Protein AF-A0A7W5JYJ9-F1 (afdb_monomer_lite)

Organism: NCBI:txid53388

Sequence (52 aa):
MAKVGAVVRRGEDYGVVTTVNDKKFDEVEVEWDDGSTEWVKVADLEWIVSHE

Secondary structure (DSSP, 8-state):
---TT-EEEETTEEEEEEEE-TT-TTEEEEEETTS-EEEEEGGG-EEE----

Radius of gyration: 10.13 Å; chains: 1; bounding box: 27×23×26 Å

Foldseek 3Di:
DDDFQWWKDADPWIWTFHAQDPPDNQWTWTQTPVRDIDIDGPVRIDTPDDDD

Structure (mmCIF, N/CA/C/O backbone):
data_AF-A0A7W5JYJ9-F1
#
_entry.id   AF-A0A7W5JYJ9-F1
#
loop_
_atom_site.group_PDB
_atom_site.id
_atom_site.type_symbol
_atom_site.label_atom_id
_atom_site.label_alt_id
_atom_site.label_comp_id
_atom_site.label_asym_id
_atom_site.label_entity_id
_atom_site.label_seq_id
_atom_site.pdbx_PDB_ins_code
_atom_site.Cartn_x
_atom_site.Cartn_y
_atom_site.Cartn_z
_atom_site.occupancy
_atom_site.B_iso_or_equiv
_atom_site.auth_seq_id
_atom_site.auth_comp_id
_atom_site.auth_asym_id
_atom_site.auth_atom_id
_atom_site.pdbx_PDB_model_num
ATOM 1 N N . MET A 1 1 ? -6.186 -0.085 -14.501 1.00 63.72 1 MET A N 1
ATOM 2 C CA . MET A 1 1 ? -7.101 0.277 -13.397 1.00 63.72 1 MET A CA 1
ATOM 3 C C . MET A 1 1 ? -6.594 -0.419 -12.153 1.00 63.72 1 MET A C 1
ATOM 5 O O . MET A 1 1 ? -6.310 -1.608 -12.242 1.00 63.72 1 MET A O 1
ATOM 9 N N . ALA A 1 2 ? -6.418 0.320 -11.058 1.00 72.31 2 ALA A N 1
ATOM 10 C CA . ALA A 1 2 ? -6.015 -0.245 -9.777 1.00 72.31 2 ALA A CA 1
ATOM 11 C C . ALA A 1 2 ? -6.996 -1.341 -9.340 1.00 72.31 2 ALA A C 1
ATOM 13 O O . ALA A 1 2 ? -8.207 -1.172 -9.482 1.00 72.31 2 ALA A O 1
ATOM 14 N N . LYS A 1 3 ? -6.481 -2.463 -8.835 1.00 82.00 3 LYS A N 1
ATOM 15 C CA . LYS A 1 3 ? -7.290 -3.592 -8.366 1.00 82.00 3 LYS A CA 1
ATOM 16 C C . LYS A 1 3 ? -6.804 -4.007 -6.984 1.00 82.00 3 LYS A C 1
ATOM 18 O O . LYS A 1 3 ? -5.601 -4.082 -6.761 1.00 82.00 3 LYS A O 1
ATOM 23 N N . VAL A 1 4 ? -7.738 -4.307 -6.086 1.00 88.25 4 VAL A N 1
ATOM 24 C CA . VAL A 1 4 ? -7.416 -4.941 -4.801 1.00 88.25 4 VAL A CA 1
ATOM 25 C C . VAL A 1 4 ? -6.711 -6.278 -5.055 1.00 88.25 4 VAL A C 1
ATOM 27 O O . VAL A 1 4 ? -7.120 -7.043 -5.932 1.00 88.25 4 VAL A O 1
ATOM 30 N N . GLY A 1 5 ? -5.637 -6.531 -4.312 1.00 87.94 5 GLY A N 1
ATOM 31 C CA . GLY A 1 5 ? -4.741 -7.674 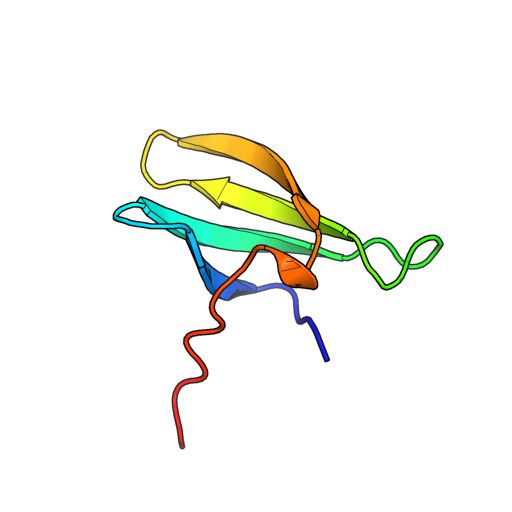-4.479 1.00 87.94 5 GLY A CA 1
ATOM 32 C C . GLY A 1 5 ? -3.654 -7.478 -5.539 1.00 87.94 5 GLY A C 1
ATOM 33 O O . GLY A 1 5 ? -2.880 -8.398 -5.781 1.00 87.94 5 GLY A O 1
ATOM 34 N N . ALA A 1 6 ? -3.582 -6.313 -6.190 1.00 89.50 6 ALA A N 1
ATOM 35 C CA . ALA A 1 6 ? -2.466 -6.002 -7.075 1.00 89.50 6 ALA A CA 1
ATOM 36 C C . ALA A 1 6 ? -1.191 -5.754 -6.26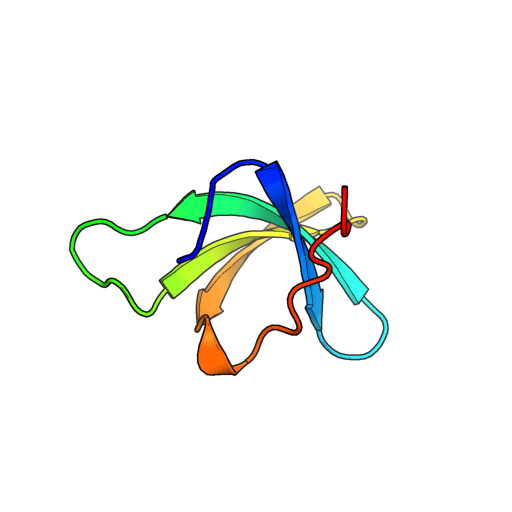5 1.00 89.50 6 ALA A C 1
ATOM 38 O O . ALA A 1 6 ? -1.219 -5.035 -5.264 1.00 89.50 6 ALA A O 1
ATOM 39 N N . VAL A 1 7 ? -0.077 -6.310 -6.737 1.00 91.56 7 VAL A N 1
ATOM 40 C CA . VAL A 1 7 ? 1.245 -6.036 -6.177 1.00 91.56 7 VAL A CA 1
ATOM 41 C C . VAL A 1 7 ? 1.781 -4.753 -6.802 1.00 91.56 7 VAL A C 1
ATOM 43 O O . VAL A 1 7 ? 1.803 -4.589 -8.027 1.00 91.56 7 VAL A O 1
ATOM 46 N N . VAL A 1 8 ? 2.200 -3.838 -5.944 1.00 92.06 8 VAL A N 1
ATOM 47 C CA . VAL A 1 8 ? 2.780 -2.550 -6.306 1.00 92.06 8 VAL A CA 1
ATOM 48 C C . VAL A 1 8 ? 4.161 -2.418 -5.685 1.00 92.06 8 VAL A C 1
ATOM 50 O O . VAL A 1 8 ? 4.510 -3.109 -4.727 1.00 92.06 8 VAL A O 1
ATOM 53 N N . ARG A 1 9 ? 4.960 -1.522 -6.249 1.00 92.94 9 ARG A N 1
ATOM 54 C CA . ARG A 1 9 ? 6.300 -1.206 -5.774 1.00 92.94 9 ARG A CA 1
ATOM 55 C C . ARG A 1 9 ? 6.468 0.304 -5.661 1.00 92.94 9 ARG A C 1
ATOM 57 O O . ARG A 1 9 ? 5.949 1.049 -6.492 1.00 92.94 9 ARG A O 1
ATOM 64 N N . ARG A 1 10 ? 7.210 0.744 -4.646 1.00 90.50 10 ARG A N 1
ATOM 65 C CA . ARG A 1 10 ? 7.641 2.134 -4.471 1.00 90.50 10 ARG A CA 1
ATOM 66 C C . ARG A 1 10 ? 9.123 2.151 -4.117 1.00 90.50 10 ARG A C 1
ATOM 68 O O . ARG A 1 10 ? 9.497 1.888 -2.981 1.00 90.50 10 ARG A O 1
ATOM 75 N N . GLY A 1 11 ? 9.979 2.467 -5.088 1.00 88.75 11 GLY A N 1
ATOM 76 C CA . GLY A 1 11 ? 11.428 2.455 -4.868 1.00 88.75 11 GLY A CA 1
ATOM 77 C C . GLY A 1 11 ? 11.952 1.030 -4.677 1.00 88.75 11 GLY A C 1
ATOM 78 O O . GLY A 1 11 ? 11.964 0.251 -5.626 1.00 88.75 11 GLY A O 1
ATOM 79 N N . GLU A 1 12 ? 12.408 0.673 -3.479 1.00 88.06 12 GLU A N 1
ATOM 80 C CA . GLU A 1 12 ? 12.868 -0.691 -3.153 1.00 88.06 12 GLU A CA 1
ATOM 81 C C . GLU A 1 12 ? 11.812 -1.516 -2.400 1.00 88.06 12 GLU A C 1
ATOM 83 O O . GLU A 1 12 ? 11.944 -2.736 -2.318 1.00 88.06 12 GLU A O 1
ATOM 88 N N . ASP A 1 13 ? 10.734 -0.874 -1.943 1.00 90.50 13 ASP A N 1
ATOM 89 C CA . ASP A 1 13 ? 9.664 -1.492 -1.165 1.00 90.50 13 ASP A CA 1
ATOM 90 C C . ASP A 1 13 ? 8.556 -2.077 -2.044 1.00 90.50 13 ASP A C 1
ATOM 92 O O . ASP A 1 13 ? 8.144 -1.490 -3.053 1.00 90.50 13 ASP A O 1
ATOM 96 N N . TYR A 1 14 ? 8.032 -3.223 -1.610 1.00 92.38 14 TYR A N 1
ATOM 97 C CA . TYR A 1 14 ? 6.909 -3.922 -2.229 1.00 92.38 14 TYR A CA 1
ATOM 98 C C . TYR A 1 14 ? 5.700 -3.894 -1.303 1.00 92.38 14 TYR A C 1
ATOM 100 O O . TYR A 1 14 ? 5.831 -4.007 -0.083 1.00 92.38 14 TYR A O 1
ATOM 108 N N . GLY A 1 15 ? 4.518 -3.766 -1.894 1.00 93.44 15 GLY A N 1
ATOM 109 C CA . GLY A 1 15 ? 3.264 -3.775 -1.161 1.00 93.44 15 GLY A CA 1
ATOM 110 C C . GLY A 1 15 ? 2.115 -4.326 -1.988 1.00 93.44 15 GLY A C 1
ATOM 111 O O . GLY A 1 15 ? 2.223 -4.539 -3.198 1.00 93.44 15 GLY A O 1
ATOM 112 N N . VAL A 1 16 ? 0.997 -4.567 -1.321 1.00 93.56 16 VAL A N 1
ATOM 113 C CA . VAL A 1 16 ? -0.223 -5.093 -1.928 1.00 93.56 16 VAL A CA 1
ATOM 114 C C . VAL A 1 16 ? -1.349 -4.101 -1.712 1.00 93.56 16 VAL A C 1
ATOM 116 O O . VAL A 1 16 ? -1.572 -3.621 -0.604 1.00 93.56 16 VAL A O 1
ATOM 119 N N . VAL A 1 17 ? -2.085 -3.798 -2.779 1.00 93.06 17 VAL A N 1
ATOM 120 C CA . VAL A 1 17 ? -3.259 -2.930 -2.690 1.00 93.06 17 VAL A CA 1
ATOM 121 C C . VAL A 1 17 ? -4.361 -3.651 -1.920 1.00 93.06 17 VAL A C 1
ATOM 123 O O . VAL A 1 17 ? -4.910 -4.642 -2.404 1.00 93.06 17 VAL A O 1
ATOM 126 N N . THR A 1 18 ? -4.728 -3.137 -0.753 1.00 93.50 18 THR A N 1
ATOM 127 C CA . THR A 1 18 ? -5.809 -3.677 0.085 1.00 93.50 18 THR A CA 1
ATOM 128 C C . THR A 1 18 ? -7.139 -2.991 -0.207 1.00 93.50 18 THR A C 1
ATOM 130 O O . THR A 1 18 ? -8.182 -3.646 -0.228 1.00 93.50 18 THR A O 1
ATOM 133 N N . THR A 1 19 ? -7.101 -1.695 -0.531 1.00 92.62 19 THR A N 1
ATOM 134 C CA . THR A 1 19 ? -8.297 -0.878 -0.767 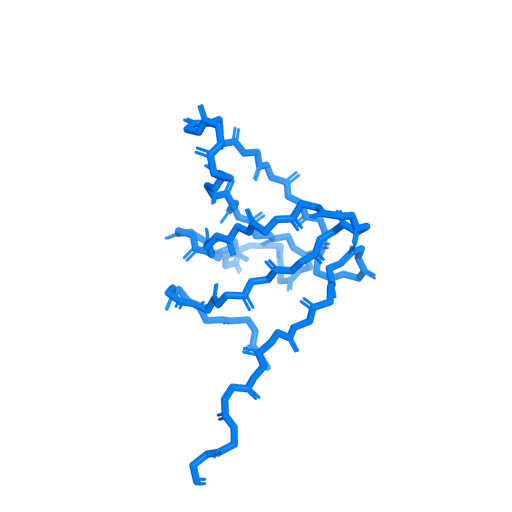1.00 92.62 19 THR A CA 1
ATOM 135 C C . THR A 1 19 ? -8.089 0.078 -1.944 1.00 92.62 19 THR A C 1
ATOM 137 O O . THR A 1 19 ? -7.033 0.685 -2.095 1.00 92.62 19 THR A O 1
ATOM 140 N N . VAL A 1 20 ? -9.115 0.264 -2.780 1.00 88.62 20 VAL A N 1
ATOM 141 C CA . VAL A 1 20 ? -9.139 1.299 -3.831 1.00 88.62 20 VAL A CA 1
ATOM 142 C C . VAL A 1 20 ? -10.161 2.363 -3.445 1.00 88.62 20 VAL A C 1
ATOM 144 O O . VAL A 1 20 ? -11.301 2.029 -3.114 1.00 88.62 20 VAL A O 1
ATOM 147 N N . ASN A 1 21 ? -9.779 3.642 -3.473 1.00 84.38 21 ASN A N 1
ATOM 148 C CA . ASN A 1 21 ? -10.702 4.717 -3.126 1.00 84.38 21 ASN A CA 1
ATOM 149 C C . ASN A 1 21 ? -11.66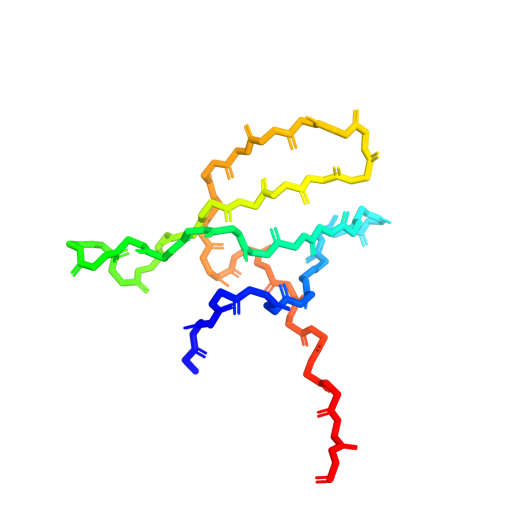5 5.011 -4.288 1.00 84.38 21 ASN A C 1
ATOM 151 O O . ASN A 1 21 ? -11.308 5.665 -5.263 1.00 84.38 21 ASN A O 1
ATOM 155 N N . ASP A 1 22 ? -12.920 4.584 -4.159 1.00 77.81 22 ASP A N 1
ATOM 156 C CA . ASP A 1 22 ? -13.966 4.818 -5.170 1.00 77.81 22 ASP A CA 1
ATOM 157 C C . ASP A 1 22 ? -14.350 6.308 -5.317 1.00 77.81 22 ASP A C 1
ATOM 159 O O . ASP A 1 22 ? -14.882 6.734 -6.336 1.00 77.81 22 ASP A O 1
ATOM 163 N N . LYS A 1 23 ? -14.043 7.143 -4.313 1.00 78.75 23 LYS A N 1
ATOM 164 C CA . LYS A 1 23 ? -14.292 8.597 -4.355 1.00 78.75 23 LYS A CA 1
ATOM 165 C C . LYS A 1 23 ? -13.106 9.397 -4.888 1.00 78.75 23 LYS A C 1
ATOM 167 O O . LYS A 1 23 ? -13.286 10.538 -5.310 1.00 78.75 23 LYS A O 1
ATOM 172 N N . LYS A 1 24 ? -11.906 8.821 -4.837 1.00 74.88 24 LYS A N 1
ATOM 173 C CA . LYS A 1 24 ? -10.656 9.397 -5.336 1.00 74.88 24 LYS A CA 1
ATOM 174 C C . LYS A 1 24 ? -9.900 8.329 -6.113 1.00 74.88 24 LYS A C 1
ATOM 176 O O . LYS A 1 24 ? -9.035 7.648 -5.575 1.00 74.88 24 LYS A O 1
ATOM 181 N N . PHE A 1 25 ? -10.239 8.199 -7.390 1.00 72.19 25 PHE A N 1
ATOM 182 C CA . PHE A 1 25 ? -9.696 7.173 -8.285 1.00 72.19 25 PHE A CA 1
ATOM 183 C C . PHE A 1 25 ? -8.164 7.219 -8.466 1.00 72.19 25 PHE A C 1
ATOM 185 O O . PHE A 1 25 ? -7.608 6.354 -9.143 1.00 72.19 25 PHE A O 1
ATOM 192 N N . ASP A 1 26 ? -7.486 8.217 -7.895 1.00 85.75 26 ASP A N 1
ATOM 193 C CA . ASP A 1 26 ? -6.037 8.376 -7.896 1.00 85.75 26 ASP A CA 1
ATOM 194 C C . ASP A 1 26 ? -5.333 7.903 -6.612 1.00 85.75 26 ASP A C 1
ATOM 196 O O . ASP A 1 26 ? -4.108 7.945 -6.593 1.00 85.75 26 ASP A O 1
ATOM 200 N N . GLU A 1 27 ? -6.037 7.417 -5.580 1.00 90.88 27 GLU A N 1
ATOM 201 C CA . GLU A 1 27 ? -5.434 6.912 -4.330 1.00 90.88 27 GLU A CA 1
ATOM 202 C C . GLU A 1 27 ? -5.837 5.457 -4.024 1.00 90.88 27 GLU A C 1
ATOM 204 O O . GLU A 1 27 ? -6.992 5.044 -4.185 1.00 90.88 27 GLU A O 1
ATOM 209 N N . VAL A 1 28 ? -4.874 4.679 -3.532 1.00 92.69 28 VAL A N 1
ATOM 210 C CA . VAL A 1 28 ? -5.050 3.294 -3.080 1.00 92.69 28 VAL A CA 1
ATOM 211 C C . VAL A 1 28 ? -4.405 3.099 -1.716 1.00 92.69 28 VAL A C 1
ATOM 213 O O . VAL A 1 28 ? -3.386 3.712 -1.415 1.00 92.69 28 VAL A O 1
ATOM 216 N N . GLU A 1 29 ? -4.997 2.249 -0.890 1.00 94.81 29 GLU A N 1
ATOM 217 C CA . GLU A 1 29 ? -4.381 1.795 0.351 1.00 94.81 29 GLU A CA 1
ATOM 218 C C . GLU A 1 29 ? -3.493 0.594 0.041 1.00 94.81 29 GLU A C 1
ATOM 220 O O . GLU A 1 29 ? -3.928 -0.351 -0.627 1.00 94.81 29 GLU A O 1
ATOM 225 N N . VAL A 1 30 ? -2.248 0.658 0.495 1.00 94.81 30 VAL A N 1
ATOM 226 C CA . VAL A 1 30 ? -1.230 -0.365 0.277 1.00 94.81 30 VAL A CA 1
ATOM 227 C C . VAL A 1 30 ? -0.764 -0.873 1.632 1.00 94.81 30 VAL A C 1
ATOM 229 O O . VAL A 1 30 ? -0.408 -0.077 2.498 1.00 94.81 30 VAL A O 1
ATOM 232 N N . GLU A 1 31 ? -0.764 -2.191 1.799 1.00 95.88 31 GLU A N 1
ATOM 233 C CA . GLU A 1 31 ? -0.070 -2.876 2.889 1.00 95.88 31 GLU A CA 1
ATOM 234 C C . GLU A 1 31 ? 1.336 -3.251 2.414 1.00 95.88 31 GLU A C 1
ATOM 236 O O . GLU A 1 31 ? 1.492 -3.939 1.401 1.00 95.88 31 GLU A O 1
ATOM 241 N N . TRP A 1 32 ? 2.355 -2.756 3.109 1.00 94.38 32 TRP A N 1
ATOM 242 C CA . TRP A 1 32 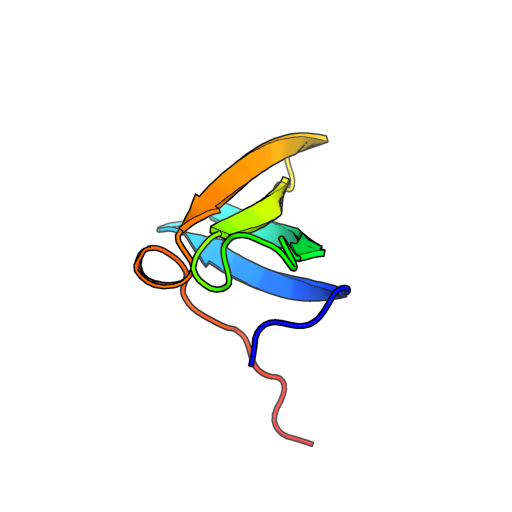? 3.763 -3.014 2.809 1.00 94.38 32 TRP A CA 1
ATOM 243 C C . TRP A 1 32 ? 4.283 -4.256 3.534 1.00 94.38 32 TRP A C 1
ATOM 245 O O . TRP A 1 32 ? 3.683 -4.720 4.501 1.00 94.38 32 TRP A O 1
ATOM 255 N N . ASP A 1 33 ? 5.448 -4.749 3.111 1.00 91.06 33 ASP A N 1
ATOM 256 C CA . ASP A 1 33 ? 6.106 -5.931 3.695 1.00 91.06 33 ASP A CA 1
ATOM 257 C C . ASP A 1 33 ? 6.411 -5.802 5.204 1.00 91.06 33 ASP A C 1
ATOM 259 O O . ASP A 1 33 ? 6.319 -6.777 5.944 1.00 91.06 33 ASP A O 1
ATOM 263 N N . ASP A 1 34 ? 6.669 -4.582 5.693 1.00 89.75 34 ASP A N 1
ATOM 264 C CA . ASP A 1 34 ? 6.842 -4.281 7.129 1.00 89.75 34 ASP A CA 1
ATOM 265 C C . ASP A 1 34 ? 5.530 -4.419 7.943 1.00 89.75 34 ASP A C 1
ATOM 267 O O . ASP A 1 34 ? 5.522 -4.322 9.169 1.00 89.75 34 ASP A O 1
ATOM 271 N N . GLY A 1 35 ? 4.394 -4.649 7.274 1.00 92.06 35 GLY A N 1
ATOM 272 C CA . GLY A 1 35 ? 3.060 -4.734 7.873 1.00 92.06 35 GLY A CA 1
ATOM 273 C C . GLY A 1 35 ? 2.401 -3.374 8.120 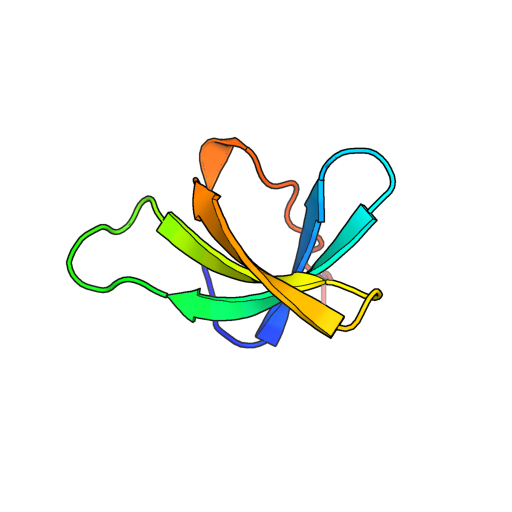1.00 92.06 35 GLY A C 1
ATOM 274 O O . GLY A 1 35 ? 1.333 -3.301 8.729 1.00 92.06 35 GLY A O 1
ATOM 275 N N . SER A 1 36 ? 3.025 -2.284 7.668 1.00 94.19 36 SER A N 1
ATOM 276 C CA . SER A 1 36 ? 2.434 -0.949 7.706 1.00 94.19 36 SER A CA 1
ATOM 277 C C . SER A 1 36 ? 1.473 -0.734 6.536 1.00 94.19 36 SER A C 1
ATOM 279 O O . SER A 1 36 ? 1.694 -1.212 5.425 1.00 94.19 36 SER A O 1
ATOM 281 N N . THR A 1 37 ? 0.399 0.015 6.784 1.00 94.81 37 THR A N 1
ATOM 282 C CA . THR A 1 37 ? -0.596 0.374 5.768 1.00 94.81 37 THR A CA 1
ATOM 283 C C . THR A 1 37 ? -0.608 1.876 5.544 1.00 94.81 37 THR A C 1
ATOM 285 O O . THR A 1 37 ? -0.707 2.639 6.511 1.00 94.81 37 THR A O 1
ATOM 288 N N . GLU A 1 38 ? -0.574 2.321 4.291 1.00 94.62 38 GLU A N 1
ATOM 289 C CA . GLU A 1 38 ? -0.684 3.742 3.959 1.00 94.62 38 GLU A CA 1
ATOM 290 C C . GLU A 1 38 ? -1.509 3.985 2.686 1.00 94.62 38 GLU A C 1
ATOM 292 O O . GLU A 1 38 ? -1.610 3.127 1.809 1.00 94.62 38 GLU A O 1
ATOM 297 N N . TRP A 1 39 ? -2.080 5.185 2.575 1.00 93.12 39 TRP A N 1
ATOM 298 C CA . TRP A 1 39 ? -2.731 5.649 1.351 1.00 93.12 39 TRP A CA 1
ATOM 299 C C . TRP A 1 39 ? -1.701 6.299 0.431 1.00 93.12 39 TRP A C 1
ATOM 301 O O . TRP A 1 39 ? -1.076 7.295 0.796 1.00 93.12 39 TRP A O 1
ATOM 311 N N . VAL A 1 40 ? -1.548 5.746 -0.769 1.00 91.06 40 VAL A N 1
ATOM 312 C CA . VAL A 1 40 ? -0.579 6.187 -1.774 1.00 91.06 40 VAL A CA 1
ATOM 313 C C . VAL A 1 40 ? -1.302 6.551 -3.056 1.00 91.06 40 VAL A C 1
ATOM 315 O O . VAL A 1 40 ? -2.263 5.897 -3.473 1.00 91.06 40 VAL A O 1
ATOM 318 N N . LYS A 1 41 ? -0.806 7.583 -3.733 1.00 91.25 41 LYS A N 1
ATOM 319 C CA . LYS A 1 41 ? -1.287 7.918 -5.066 1.00 91.25 41 LYS A CA 1
ATOM 320 C C . LYS A 1 41 ? -0.849 6.871 -6.075 1.00 91.25 41 LYS A C 1
ATOM 322 O O . LYS A 1 41 ? 0.313 6.490 -6.139 1.00 91.25 41 LYS A O 1
ATOM 327 N N . VAL A 1 42 ? -1.769 6.488 -6.950 1.00 88.50 42 VAL A N 1
ATOM 328 C CA . VAL A 1 42 ? -1.542 5.552 -8.058 1.00 88.50 42 VAL A CA 1
ATOM 329 C C . VAL A 1 42 ? -0.390 6.006 -8.965 1.00 88.50 42 VAL A C 1
ATOM 331 O O . VAL A 1 42 ? 0.291 5.163 -9.539 1.00 88.50 42 VAL A O 1
ATOM 334 N N . ALA A 1 43 ? -0.169 7.320 -9.086 1.00 88.12 43 ALA A N 1
ATOM 335 C CA . ALA A 1 43 ? 0.906 7.905 -9.887 1.00 88.12 43 ALA A CA 1
ATOM 336 C C . ALA A 1 43 ? 2.312 7.713 -9.286 1.00 88.12 43 ALA A C 1
ATOM 338 O O . ALA A 1 43 ? 3.289 7.759 -10.026 1.00 88.12 43 ALA A O 1
ATOM 339 N N . ASP A 1 44 ? 2.405 7.493 -7.973 1.00 88.38 44 ASP A N 1
ATOM 340 C CA . ASP A 1 44 ? 3.657 7.266 -7.243 1.00 88.38 44 ASP A CA 1
ATOM 341 C C . ASP A 1 44 ? 4.010 5.767 -7.136 1.00 88.38 44 ASP A C 1
ATOM 343 O O . ASP A 1 44 ? 5.029 5.409 -6.545 1.00 88.38 44 ASP A O 1
ATOM 347 N N . LEU A 1 45 ? 3.170 4.884 -7.694 1.00 88.62 45 LEU A N 1
ATOM 348 C CA . LEU A 1 45 ? 3.316 3.431 -7.616 1.00 88.62 45 LEU A CA 1
ATOM 349 C C . LEU A 1 45 ? 3.699 2.816 -8.963 1.00 88.62 45 LEU A C 1
ATOM 351 O O . LEU A 1 45 ? 3.100 3.100 -10.004 1.00 88.62 45 LEU A O 1
ATOM 355 N N . GLU A 1 46 ? 4.637 1.874 -8.917 1.00 89.75 46 GLU A N 1
ATOM 356 C CA . GLU A 1 46 ? 4.966 0.995 -10.034 1.00 89.75 46 GLU A CA 1
ATOM 357 C C . GLU A 1 46 ? 4.128 -0.286 -9.948 1.00 89.75 46 GLU A C 1
ATOM 359 O O . GLU A 1 46 ? 4.185 -1.032 -8.968 1.00 89.75 46 GLU A O 1
ATOM 364 N N . TRP A 1 47 ? 3.323 -0.547 -10.978 1.00 87.56 47 TRP A N 1
ATOM 365 C CA . TRP A 1 47 ? 2.397 -1.679 -11.006 1.00 87.56 47 TRP A CA 1
ATOM 366 C C . TRP A 1 47 ? 3.094 -2.931 -11.521 1.00 87.56 47 TRP A C 1
ATOM 368 O O . TRP A 1 47 ? 3.448 -3.010 -12.700 1.00 87.56 47 TRP A O 1
ATOM 378 N N . ILE A 1 48 ? 3.225 -3.943 -10.665 1.00 83.25 48 ILE A N 1
ATOM 379 C CA . ILE A 1 48 ? 3.728 -5.255 -11.067 1.00 83.25 48 ILE A CA 1
ATOM 380 C C . ILE A 1 48 ? 2.536 -6.053 -11.588 1.00 83.25 48 ILE A C 1
ATOM 382 O O . ILE A 1 48 ? 1.935 -6.876 -10.899 1.00 83.25 48 ILE A O 1
ATOM 386 N N . VAL A 1 49 ? 2.129 -5.748 -12.817 1.00 71.69 49 VAL A N 1
ATOM 387 C CA . VAL A 1 49 ? 1.111 -6.534 -13.514 1.00 71.69 49 VAL A CA 1
ATOM 388 C C . VAL A 1 49 ? 1.763 -7.838 -13.958 1.00 71.69 49 VAL A C 1
ATOM 390 O O . VAL A 1 49 ? 2.599 -7.834 -14.861 1.00 71.69 49 VAL A O 1
ATOM 393 N N . SER A 1 50 ? 1.398 -8.954 -13.323 1.00 53.81 50 SER A N 1
ATOM 394 C CA . SER A 1 50 ? 1.716 -10.275 -13.869 1.00 53.81 50 SER A CA 1
ATOM 395 C C . SER A 1 50 ? 1.032 -10.391 -15.231 1.00 53.81 50 SER A C 1
ATOM 397 O O . SER A 1 50 ? -0.192 -10.297 -15.324 1.00 53.81 50 SER A O 1
ATOM 399 N N . HIS A 1 51 ? 1.832 -10.501 -16.289 1.00 44.47 51 HIS A N 1
ATOM 400 C CA . HIS A 1 51 ? 1.355 -10.806 -17.630 1.00 44.47 51 HIS A CA 1
ATOM 401 C C . HIS A 1 51 ? 1.026 -12.302 -17.667 1.00 44.47 51 HIS A C 1
ATOM 403 O O . HIS A 1 51 ? 1.941 -13.126 -17.665 1.00 44.47 51 HIS A O 1
ATOM 409 N N . GLU A 1 52 ? -0.263 -12.630 -17.623 1.00 43.09 52 GLU A N 1
ATOM 410 C CA . GLU A 1 52 ? -0.795 -13.951 -17.990 1.00 43.09 52 GLU A CA 1
ATOM 411 C C . GLU A 1 52 ? -1.244 -13.949 -19.454 1.00 43.09 52 GLU A C 1
ATOM 413 O O . GLU A 1 52 ? -1.830 -12.928 -19.891 1.00 43.09 52 GLU A O 1
#

pLDDT: mean 85.8, std 11.83, range [43.09, 95.88]